Protein AF-A0A7X3MQE8-F1 (afdb_monomer_lite)

Organism: NCBI:txid1128670

Structure (mmCIF, N/CA/C/O backbone):
data_AF-A0A7X3MQE8-F1
#
_entry.id   AF-A0A7X3MQE8-F1
#
loop_
_atom_site.group_PDB
_atom_site.id
_atom_site.type_symbol
_atom_site.label_atom_id
_atom_site.label_alt_id
_atom_site.label_comp_id
_atom_site.label_asym_id
_atom_site.label_entity_id
_atom_site.label_seq_id
_atom_site.pdbx_PDB_ins_code
_atom_site.Cartn_x
_atom_site.Cartn_y
_atom_site.Cartn_z
_atom_site.occupancy
_atom_site.B_iso_or_equiv
_atom_site.auth_seq_id
_atom_site.auth_comp_id
_atom_site.auth_asym_id
_atom_site.auth_atom_id
_atom_site.pdbx_PDB_model_num
ATOM 1 N N . MET A 1 1 ? -4.532 -21.953 -15.224 1.00 49.22 1 MET A N 1
ATOM 2 C CA . MET A 1 1 ? -3.621 -21.718 -16.368 1.00 49.22 1 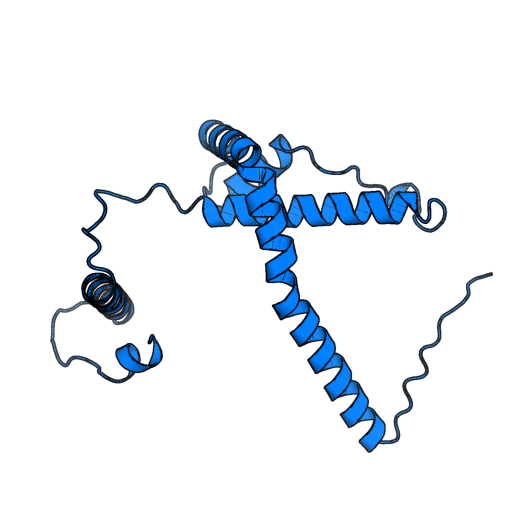MET A CA 1
ATOM 3 C C . MET A 1 1 ? -2.170 -22.067 -16.031 1.00 49.22 1 MET A C 1
ATOM 5 O O . MET A 1 1 ? -1.611 -22.893 -16.731 1.00 49.22 1 MET A O 1
ATOM 9 N N . LEU A 1 2 ? -1.600 -21.566 -14.922 1.00 48.50 2 LEU A N 1
ATOM 10 C CA . LEU A 1 2 ? -0.279 -22.000 -14.413 1.00 48.50 2 LEU A CA 1
ATOM 11 C C . LEU A 1 2 ? -0.147 -23.531 -14.276 1.00 48.50 2 LEU A C 1
ATOM 13 O O . LEU A 1 2 ? 0.836 -24.101 -14.727 1.00 48.50 2 LEU A O 1
ATOM 17 N N . ALA A 1 3 ? -1.194 -24.197 -13.777 1.00 51.81 3 ALA A N 1
ATOM 18 C CA . ALA A 1 3 ? -1.239 -25.658 -13.654 1.00 51.81 3 ALA A CA 1
ATOM 19 C C . ALA A 1 3 ? -1.183 -26.425 -14.996 1.00 51.81 3 ALA A C 1
ATOM 21 O O . ALA A 1 3 ? -0.779 -27.579 -15.006 1.00 51.81 3 ALA A O 1
ATOM 22 N N . ILE A 1 4 ? -1.572 -25.806 -16.120 1.00 53.88 4 ILE A N 1
ATOM 23 C CA . ILE A 1 4 ? -1.528 -26.436 -17.455 1.00 53.88 4 ILE A CA 1
ATOM 24 C C . ILE A 1 4 ? -0.114 -26.315 -18.049 1.00 53.88 4 ILE A C 1
ATOM 26 O O . ILE A 1 4 ? 0.370 -27.248 -18.678 1.00 53.88 4 ILE A O 1
ATOM 30 N N . ILE A 1 5 ? 0.572 -25.197 -17.788 1.00 52.44 5 ILE A N 1
ATOM 31 C CA . ILE A 1 5 ? 1.955 -24.946 -18.230 1.00 52.44 5 ILE A CA 1
ATOM 32 C C . ILE A 1 5 ? 2.949 -25.834 -17.463 1.00 52.44 5 ILE A C 1
ATOM 34 O O 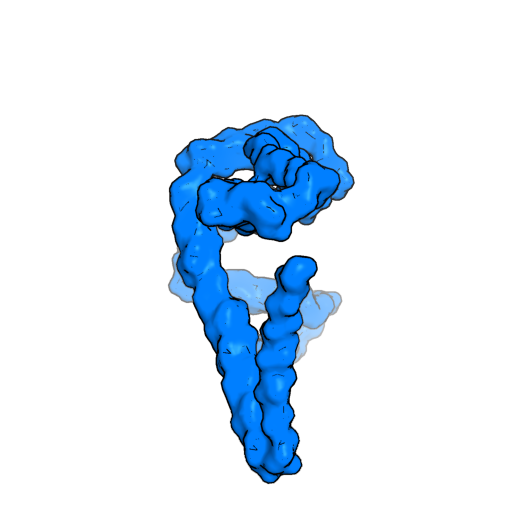. ILE A 1 5 ? 3.909 -26.342 -18.040 1.00 52.44 5 ILE A O 1
ATOM 38 N N . ASP A 1 6 ? 2.705 -26.072 -16.172 1.00 54.88 6 ASP A N 1
ATOM 39 C CA . ASP A 1 6 ? 3.544 -26.965 -15.364 1.00 54.88 6 ASP A CA 1
ATOM 40 C C . ASP A 1 6 ? 3.326 -28.461 -15.701 1.00 54.88 6 ASP A C 1
ATOM 42 O O . ASP A 1 6 ? 4.194 -29.277 -15.397 1.00 54.88 6 ASP A O 1
ATOM 46 N N . ALA A 1 7 ? 2.214 -28.822 -16.361 1.00 56.84 7 ALA A N 1
ATOM 47 C CA . ALA A 1 7 ? 1.866 -30.206 -16.709 1.00 56.84 7 ALA A CA 1
ATOM 48 C C . ALA A 1 7 ? 2.492 -30.722 -18.022 1.00 56.84 7 ALA A C 1
ATOM 50 O O . ALA A 1 7 ? 2.506 -31.931 -18.239 1.00 56.84 7 ALA A O 1
ATOM 51 N N . TYR A 1 8 ? 3.031 -29.841 -18.874 1.00 54.59 8 TYR A N 1
ATOM 52 C CA . TYR A 1 8 ? 3.720 -30.207 -20.120 1.00 54.59 8 TYR A CA 1
ATOM 53 C C . TYR A 1 8 ? 5.190 -29.768 -20.073 1.00 54.59 8 TYR A C 1
ATOM 55 O O . TYR A 1 8 ? 5.508 -28.665 -20.512 1.00 54.59 8 TYR A O 1
ATOM 63 N N . PRO A 1 9 ? 6.101 -30.560 -19.482 1.00 57.19 9 PRO A N 1
ATOM 64 C CA . PRO A 1 9 ? 7.529 -30.287 -19.568 1.00 57.19 9 PRO A CA 1
ATOM 65 C C . PRO A 1 9 ? 8.026 -30.587 -20.989 1.00 57.19 9 PRO A C 1
ATOM 67 O O . PRO A 1 9 ? 7.979 -31.735 -21.427 1.00 57.19 9 PRO A O 1
ATOM 70 N N . ASP A 1 10 ? 8.504 -29.567 -21.701 1.00 57.78 10 ASP A N 1
ATOM 71 C CA . ASP A 1 10 ? 9.161 -29.761 -22.995 1.00 57.78 10 ASP A CA 1
ATOM 72 C C . ASP A 1 10 ? 10.515 -30.455 -22.808 1.00 57.78 10 ASP A C 1
ATOM 74 O O . ASP A 1 10 ? 11.276 -30.148 -21.883 1.00 57.78 10 ASP A O 1
ATOM 78 N N . TRP A 1 11 ? 10.810 -31.387 -23.713 1.00 54.84 11 TRP A N 1
ATOM 79 C CA . TRP A 1 11 ? 12.030 -32.199 -23.743 1.00 54.84 11 TRP A CA 1
ATOM 80 C C . TRP A 1 11 ? 13.161 -31.524 -24.534 1.00 54.84 11 TRP A C 1
ATOM 82 O O . TRP A 1 11 ? 14.072 -32.201 -25.001 1.00 54.84 11 TRP A O 1
ATOM 92 N N . ASP A 1 12 ? 13.113 -30.200 -24.694 1.00 58.62 12 ASP A N 1
ATOM 93 C CA . ASP A 1 12 ? 14.096 -29.480 -25.498 1.00 58.62 12 ASP A CA 1
ATOM 94 C C . ASP A 1 12 ? 15.320 -29.050 -24.682 1.00 58.62 12 ASP A C 1
ATOM 96 O O . ASP A 1 12 ? 15.236 -28.382 -23.642 1.00 58.62 12 ASP A O 1
ATOM 100 N N . ASP A 1 13 ? 16.478 -29.438 -25.216 1.00 55.97 13 ASP A N 1
ATOM 101 C CA . ASP A 1 13 ? 17.823 -29.329 -24.651 1.00 55.97 13 ASP A CA 1
ATOM 102 C C . ASP A 1 13 ? 18.435 -27.937 -24.904 1.00 55.97 13 ASP A C 1
ATOM 104 O O . ASP A 1 13 ? 19.512 -27.770 -25.470 1.00 55.97 13 ASP A O 1
ATOM 108 N N . THR A 1 14 ? 17.698 -26.886 -24.537 1.00 59.84 14 THR A N 1
ATOM 109 C CA . THR A 1 14 ? 18.069 -25.488 -24.830 1.00 59.84 14 THR A CA 1
ATOM 110 C C . THR A 1 14 ? 19.026 -24.864 -23.809 1.00 59.84 14 THR A C 1
ATOM 112 O O . THR A 1 14 ? 19.298 -23.668 -23.874 1.00 59.84 14 THR A O 1
ATOM 115 N N . GLY A 1 15 ? 19.549 -25.631 -22.844 1.00 61.22 15 GLY A N 1
ATOM 116 C CA . GLY A 1 15 ? 20.486 -25.135 -21.822 1.00 61.22 15 GLY A CA 1
ATOM 117 C C . GLY A 1 15 ? 19.908 -24.097 -20.841 1.00 61.22 15 GLY A C 1
ATOM 118 O O . GLY A 1 15 ? 20.616 -23.645 -19.945 1.00 61.22 15 GLY A O 1
ATOM 119 N N . LEU A 1 16 ? 18.628 -23.734 -20.977 1.00 65.88 16 LEU A N 1
ATOM 120 C CA . LEU A 1 16 ? 17.936 -22.764 -20.129 1.00 65.88 16 LEU A CA 1
ATOM 121 C C . LEU A 1 16 ? 17.501 -23.384 -18.797 1.00 65.88 16 LEU A C 1
ATOM 123 O O . LEU A 1 16 ? 17.056 -24.544 -18.722 1.00 65.88 16 LEU A O 1
ATOM 127 N N . THR A 1 17 ? 17.560 -22.582 -17.735 1.00 73.31 17 THR A N 1
ATOM 128 C CA . THR A 1 17 ? 17.082 -23.000 -16.415 1.00 73.31 17 THR A CA 1
ATOM 129 C C . THR A 1 17 ? 15.571 -23.250 -16.437 1.00 73.31 17 THR A C 1
ATOM 131 O O . THR A 1 17 ? 14.826 -22.778 -17.303 1.00 73.31 17 THR A O 1
ATOM 134 N N . ARG A 1 18 ? 15.084 -24.046 -15.479 1.00 64.44 18 ARG A N 1
ATOM 135 C CA . ARG A 1 18 ? 13.657 -24.395 -15.380 1.00 64.44 18 ARG A CA 1
ATOM 136 C C . ARG A 1 18 ? 12.769 -23.156 -15.209 1.00 64.44 18 ARG A C 1
ATOM 138 O O . ARG A 1 18 ? 11.643 -23.143 -15.705 1.00 64.44 18 ARG A O 1
ATOM 145 N N . GLU A 1 19 ? 13.268 -22.142 -14.509 1.00 64.31 19 GLU A N 1
ATOM 146 C CA . GLU A 1 19 ? 12.550 -20.892 -14.249 1.00 64.31 19 GLU A CA 1
ATOM 147 C C . GLU A 1 19 ? 12.426 -20.048 -15.519 1.00 64.31 19 GLU A C 1
ATOM 149 O O . GLU A 1 19 ? 11.313 -19.673 -15.884 1.00 64.31 19 GLU A O 1
ATOM 154 N N . GLU A 1 20 ? 13.516 -19.873 -16.268 1.00 69.12 20 GLU A N 1
ATOM 155 C CA . GLU A 1 20 ? 13.518 -19.138 -17.541 1.00 69.12 20 GLU A CA 1
ATOM 156 C C . GLU A 1 20 ? 12.569 -19.775 -18.568 1.00 69.12 20 GLU A C 1
ATOM 158 O O . GLU A 1 20 ? 11.778 -19.084 -19.213 1.00 69.12 20 GLU A O 1
ATOM 163 N N . ARG A 1 21 ? 12.554 -21.113 -18.658 1.00 67.25 21 ARG A N 1
ATOM 164 C CA . ARG A 1 21 ? 11.615 -21.846 -19.527 1.00 67.25 21 ARG A CA 1
ATOM 165 C C . ARG A 1 21 ? 10.161 -21.701 -19.092 1.00 67.25 21 ARG A C 1
ATOM 167 O O . ARG A 1 21 ? 9.245 -21.713 -19.915 1.00 67.25 21 ARG A O 1
ATOM 174 N N . ARG A 1 22 ? 9.908 -21.601 -17.787 1.00 65.25 22 ARG A N 1
ATOM 175 C CA . ARG A 1 22 ? 8.559 -21.372 -17.259 1.00 65.25 22 ARG A CA 1
ATOM 176 C C . ARG A 1 22 ? 8.078 -19.960 -17.578 1.00 65.25 22 ARG A C 1
ATOM 178 O O . ARG A 1 22 ? 6.916 -19.786 -17.943 1.00 65.25 22 ARG A O 1
ATOM 185 N N . GLU A 1 23 ? 8.955 -18.970 -17.471 1.00 69.81 23 GLU A N 1
ATOM 186 C CA . GLU A 1 23 ? 8.639 -17.585 -17.814 1.00 69.81 23 GLU A CA 1
ATOM 187 C C . GLU A 1 23 ? 8.389 -17.396 -19.311 1.00 69.81 23 GLU A C 1
ATOM 189 O O . GLU A 1 23 ? 7.409 -16.743 -19.673 1.00 69.81 23 GLU A O 1
ATOM 194 N N . GLN A 1 24 ? 9.189 -18.029 -20.175 1.00 70.88 24 GLN A N 1
ATOM 195 C CA . GLN A 1 24 ? 8.972 -18.011 -21.626 1.00 70.88 24 GLN A CA 1
ATOM 196 C C . GLN A 1 24 ? 7.601 -18.577 -22.003 1.00 70.88 24 GLN A C 1
ATOM 198 O O . GLN A 1 24 ? 6.823 -17.900 -22.671 1.00 70.88 24 GLN A O 1
ATOM 203 N N . ARG A 1 25 ? 7.237 -19.757 -21.485 1.00 70.00 25 ARG A N 1
ATOM 204 C CA . ARG A 1 25 ? 5.926 -20.370 -21.765 1.00 70.00 25 ARG A CA 1
ATOM 205 C C . ARG A 1 25 ? 4.763 -19.542 -21.228 1.00 70.00 25 ARG A C 1
ATOM 207 O O . ARG A 1 25 ? 3.716 -19.443 -21.864 1.00 70.00 25 ARG A O 1
ATOM 214 N N . LEU A 1 26 ? 4.937 -18.896 -20.075 1.00 70.75 26 LEU A N 1
ATOM 215 C CA . LEU A 1 26 ? 3.954 -17.943 -19.559 1.00 70.75 26 LEU A CA 1
ATOM 216 C C . LEU A 1 26 ? 3.807 -16.719 -20.466 1.00 70.75 26 LEU A C 1
ATOM 218 O O . LEU A 1 26 ? 2.688 -16.243 -20.655 1.00 70.75 26 LEU A O 1
ATOM 222 N N . ALA A 1 27 ? 4.908 -16.206 -21.010 1.00 67.19 27 ALA A N 1
ATOM 223 C CA . ALA A 1 27 ? 4.893 -15.081 -21.934 1.00 67.19 27 ALA A CA 1
ATOM 224 C C . ALA A 1 27 ? 4.229 -15.456 -23.268 1.00 67.19 27 ALA A C 1
ATOM 226 O O . ALA A 1 27 ? 3.389 -14.704 -23.757 1.00 67.19 27 ALA A O 1
ATOM 227 N N . GLU A 1 28 ? 4.530 -16.633 -23.817 1.00 69.62 28 GLU A N 1
ATOM 228 C CA . GLU A 1 28 ? 3.927 -17.146 -25.052 1.00 69.62 28 GLU A CA 1
ATOM 229 C C . GLU A 1 28 ? 2.437 -17.439 -24.900 1.00 69.62 28 GLU A C 1
ATOM 231 O O . GLU A 1 28 ? 1.641 -17.003 -25.730 1.00 69.62 28 GLU A O 1
ATOM 236 N N . ALA A 1 29 ? 2.033 -18.094 -23.807 1.00 67.38 29 ALA A N 1
ATOM 237 C CA . ALA A 1 29 ? 0.624 -18.334 -23.514 1.00 67.38 29 ALA A CA 1
ATOM 238 C C . ALA A 1 29 ? -0.146 -17.011 -23.393 1.00 67.38 29 ALA A C 1
ATOM 240 O O . ALA A 1 29 ? -1.220 -16.859 -23.974 1.00 67.38 29 ALA A O 1
ATOM 241 N N . LYS A 1 30 ? 0.424 -16.014 -22.701 1.00 64.69 30 LYS A N 1
ATOM 242 C CA . LYS A 1 30 ? -0.160 -14.667 -22.623 1.00 64.69 30 LYS A CA 1
ATOM 243 C C . LYS A 1 30 ? -0.244 -14.003 -23.998 1.00 64.69 30 LYS A C 1
ATOM 245 O O . LYS A 1 30 ? -1.280 -13.436 -24.327 1.00 64.69 30 LYS A O 1
ATOM 250 N N . LYS A 1 31 ? 0.800 -14.116 -24.820 1.00 65.56 31 LYS A N 1
ATOM 251 C CA . LYS A 1 31 ? 0.822 -13.578 -26.186 1.00 65.56 31 LYS A CA 1
ATOM 252 C C . LYS A 1 31 ? -0.269 -14.203 -27.059 1.00 65.56 31 LYS A C 1
ATOM 254 O O . LYS A 1 31 ? -0.967 -13.475 -27.754 1.00 65.56 31 LYS A O 1
ATOM 259 N N . ALA A 1 32 ? -0.446 -15.521 -26.992 1.00 69.19 32 ALA A N 1
ATOM 260 C CA . ALA A 1 32 ? -1.459 -16.244 -27.759 1.00 69.19 32 ALA A CA 1
ATOM 261 C C . ALA A 1 32 ? -2.893 -15.902 -27.320 1.00 69.19 32 ALA A C 1
ATOM 263 O O . ALA A 1 32 ? -3.784 -15.795 -28.156 1.00 69.19 32 ALA A O 1
ATOM 264 N N . LEU A 1 33 ? -3.115 -15.707 -26.017 1.00 65.75 33 LEU A N 1
ATOM 265 C CA . LEU A 1 33 ? -4.446 -15.438 -25.465 1.00 65.75 33 LEU A CA 1
ATOM 266 C C . LEU A 1 33 ? -4.875 -13.977 -25.584 1.00 65.75 33 LEU A C 1
ATOM 268 O O . LEU A 1 33 ? -6.059 -13.706 -25.766 1.00 65.75 33 LEU A O 1
ATOM 272 N N . PHE A 1 34 ? -3.933 -13.042 -25.461 1.00 69.81 34 PHE A N 1
ATOM 273 C CA . PHE A 1 34 ? -4.239 -11.613 -25.369 1.00 69.81 34 PHE A CA 1
ATOM 274 C C . PHE A 1 34 ? -3.766 -10.803 -26.582 1.00 69.81 34 PHE A C 1
ATOM 276 O O . PHE A 1 34 ? -4.016 -9.603 -26.643 1.00 69.81 34 PHE A O 1
ATOM 283 N N . ASN A 1 35 ? -3.118 -11.441 -27.567 1.00 54.94 35 ASN A N 1
ATOM 284 C CA . ASN A 1 35 ? -2.597 -10.801 -28.782 1.00 54.94 35 ASN A CA 1
ATOM 285 C C . ASN A 1 35 ? -1.698 -9.578 -28.482 1.00 54.94 35 ASN A C 1
ATOM 287 O O . ASN A 1 35 ? -1.630 -8.616 -29.250 1.00 54.94 35 ASN A O 1
ATOM 291 N N . GLU A 1 36 ? -1.026 -9.593 -27.328 1.00 51.66 36 GLU A N 1
ATOM 292 C CA . GLU A 1 36 ? -0.209 -8.480 -26.856 1.00 51.66 36 GLU A CA 1
ATOM 293 C C . GLU A 1 36 ? 1.130 -8.463 -27.606 1.00 51.66 36 GLU A C 1
ATOM 295 O O . GLU A 1 36 ? 1.907 -9.422 -27.572 1.00 51.66 36 GLU A O 1
ATOM 300 N N . ARG A 1 37 ? 1.419 -7.353 -28.300 1.00 48.19 37 ARG A N 1
ATOM 301 C CA . ARG A 1 37 ? 2.765 -7.083 -28.823 1.00 48.19 37 ARG A CA 1
ATOM 302 C C . ARG A 1 37 ? 3.757 -7.042 -27.651 1.00 48.19 37 ARG A C 1
ATOM 304 O O . ARG A 1 37 ? 3.408 -6.494 -26.603 1.00 48.19 37 ARG A O 1
ATOM 311 N N . PRO A 1 38 ? 4.982 -7.580 -27.804 1.00 47.06 38 PRO A N 1
ATOM 312 C CA . PRO A 1 38 ? 6.007 -7.443 -26.778 1.00 47.06 38 PRO A CA 1
ATOM 313 C C . PRO A 1 38 ? 6.255 -5.950 -26.553 1.00 47.06 38 PRO A C 1
ATOM 315 O O . PRO A 1 38 ? 6.594 -5.227 -27.484 1.00 47.06 38 PRO A O 1
ATOM 318 N N . ALA A 1 39 ? 5.991 -5.483 -25.334 1.00 48.94 39 ALA A N 1
ATOM 319 C CA . ALA A 1 39 ? 6.249 -4.105 -24.953 1.00 48.94 39 ALA A CA 1
ATOM 320 C C . ALA A 1 39 ? 7.756 -3.840 -25.067 1.00 48.94 39 ALA A C 1
ATOM 322 O O . ALA A 1 39 ? 8.553 -4.579 -24.489 1.00 48.94 39 ALA A O 1
ATOM 323 N N . ASP A 1 40 ? 8.119 -2.809 -25.828 1.00 38.84 40 ASP A N 1
ATOM 324 C CA . ASP A 1 40 ? 9.494 -2.360 -26.011 1.00 38.84 40 ASP A CA 1
ATOM 325 C C . ASP A 1 40 ? 10.165 -2.059 -24.660 1.00 38.84 40 ASP A C 1
ATOM 327 O O . ASP A 1 40 ? 9.695 -1.230 -23.879 1.00 38.84 40 ASP A O 1
ATOM 331 N N . GLY A 1 41 ? 11.307 -2.708 -24.421 1.00 40.62 41 GLY A N 1
ATOM 332 C CA . GLY A 1 41 ? 12.260 -2.346 -23.374 1.00 40.62 41 GLY A CA 1
ATOM 333 C C . GLY A 1 41 ? 11.902 -2.775 -21.943 1.00 40.62 41 GLY A C 1
ATOM 334 O O . GLY A 1 41 ? 10.829 -3.321 -21.677 1.00 40.62 41 GLY A O 1
ATOM 335 N N . PRO A 1 42 ? 12.828 -2.560 -20.987 1.00 41.56 42 PRO A N 1
ATOM 336 C CA . PRO A 1 42 ? 12.568 -2.823 -19.579 1.00 41.56 42 PRO A CA 1
ATOM 337 C C . PRO A 1 42 ? 11.356 -1.993 -19.158 1.00 41.56 42 PRO A C 1
ATOM 339 O O . PRO A 1 42 ? 11.423 -0.762 -19.125 1.00 41.56 42 PRO A O 1
ATOM 342 N N . LYS A 1 43 ? 10.233 -2.667 -18.865 1.00 48.56 43 LYS A N 1
ATOM 343 C CA . LYS A 1 43 ? 9.042 -2.014 -18.312 1.00 48.56 43 LYS A CA 1
ATOM 344 C C . LYS A 1 43 ? 9.512 -1.143 -17.143 1.00 48.56 43 LYS A C 1
ATOM 346 O O . LYS A 1 43 ? 10.246 -1.670 -16.300 1.00 48.56 43 LYS A O 1
ATOM 351 N N . PRO A 1 44 ? 9.138 0.152 -17.072 1.00 48.41 44 PRO A N 1
ATOM 352 C CA . PRO A 1 44 ? 9.374 0.929 -15.864 1.00 48.41 44 PRO A CA 1
ATOM 353 C C . PRO A 1 44 ? 8.845 0.070 -14.723 1.00 48.41 44 PRO A C 1
ATOM 355 O O . PRO A 1 44 ? 7.699 -0.376 -14.799 1.00 48.41 44 PRO A O 1
ATOM 358 N N . SER A 1 45 ? 9.729 -0.275 -13.782 1.00 52.69 45 SER A N 1
ATOM 359 C CA . SER A 1 45 ? 9.450 -1.206 -12.690 1.00 52.69 45 SER A CA 1
ATOM 360 C C . SER A 1 45 ? 8.029 -1.000 -12.185 1.00 52.69 45 SER A C 1
ATOM 362 O O . SER A 1 45 ? 7.600 0.144 -12.050 1.00 52.69 45 SER A O 1
ATOM 364 N N . ASP A 1 46 ? 7.305 -2.104 -12.002 1.00 67.62 46 ASP A N 1
ATOM 365 C CA . ASP A 1 46 ? 5.862 -2.171 -11.767 1.00 67.62 46 ASP A CA 1
ATOM 366 C C . ASP A 1 46 ? 5.463 -1.341 -10.527 1.00 67.62 46 ASP A C 1
ATOM 368 O O . ASP A 1 46 ? 5.282 -1.856 -9.419 1.00 67.62 46 ASP A O 1
ATOM 372 N N . ASP A 1 47 ? 5.363 -0.017 -10.709 1.00 78.44 47 ASP A N 1
ATOM 373 C CA . ASP A 1 47 ? 5.065 0.982 -9.677 1.00 78.44 47 ASP A CA 1
ATOM 374 C C . ASP A 1 47 ? 3.748 0.647 -8.991 1.00 78.44 47 ASP A C 1
ATOM 376 O O . ASP A 1 47 ? 3.515 1.064 -7.864 1.00 78.44 47 ASP A O 1
ATOM 380 N N . ARG A 1 48 ? 2.911 -0.166 -9.640 1.00 81.06 48 ARG A N 1
ATOM 381 C CA . ARG A 1 48 ? 1.717 -0.787 -9.084 1.00 81.06 48 ARG A CA 1
ATOM 382 C C . ARG A 1 48 ? 1.943 -1.358 -7.689 1.00 81.06 48 ARG A C 1
ATOM 384 O O . ARG A 1 48 ? 1.115 -1.120 -6.816 1.00 81.06 48 ARG A O 1
ATOM 391 N N . ARG A 1 49 ? 3.058 -2.055 -7.438 1.00 83.56 49 ARG A N 1
ATOM 392 C CA . ARG A 1 49 ? 3.361 -2.587 -6.097 1.00 83.56 49 ARG A CA 1
ATOM 393 C C . ARG A 1 49 ? 3.597 -1.465 -5.081 1.00 83.56 49 ARG A C 1
ATOM 395 O O . ARG A 1 49 ? 3.093 -1.545 -3.962 1.00 83.56 49 ARG A O 1
ATOM 402 N N . ALA A 1 50 ? 4.329 -0.420 -5.464 1.00 87.88 50 ALA A N 1
ATOM 403 C CA . ALA A 1 50 ? 4.551 0.754 -4.619 1.00 87.88 50 ALA A CA 1
ATOM 404 C C . ALA A 1 50 ? 3.259 1.549 -4.381 1.00 87.88 50 ALA A C 1
ATOM 406 O O . ALA A 1 50 ? 2.984 1.939 -3.250 1.00 87.88 50 ALA A O 1
ATOM 407 N N . LEU A 1 51 ? 2.445 1.757 -5.414 1.00 90.31 51 LEU A N 1
ATOM 408 C CA . LEU A 1 51 ? 1.179 2.485 -5.343 1.00 90.31 51 LEU A CA 1
ATOM 409 C C . LEU A 1 51 ? 0.148 1.740 -4.489 1.00 90.31 51 LEU A C 1
ATOM 411 O O . LEU A 1 51 ? -0.504 2.355 -3.646 1.00 90.31 51 LEU A O 1
ATOM 415 N N . LEU A 1 52 ? 0.068 0.413 -4.627 1.00 88.12 52 LEU A N 1
ATOM 416 C CA . LEU A 1 52 ? -0.762 -0.426 -3.766 1.00 88.12 52 LEU A CA 1
ATOM 417 C C . LEU A 1 52 ? -0.302 -0.346 -2.307 1.00 88.12 52 LEU A C 1
ATOM 419 O O . LEU A 1 52 ? -1.124 -0.171 -1.410 1.00 88.12 52 LEU A O 1
ATOM 423 N N . TYR A 1 53 ? 1.010 -0.408 -2.058 1.00 90.00 53 TYR A N 1
ATOM 424 C CA . TYR A 1 53 ? 1.549 -0.214 -0.713 1.00 90.00 53 TYR A CA 1
ATOM 425 C C . TYR A 1 53 ? 1.170 1.162 -0.143 1.00 90.00 53 TYR A C 1
ATOM 427 O O . TYR A 1 53 ? 0.701 1.246 0.994 1.00 90.00 53 TYR A O 1
ATOM 435 N N . MET A 1 54 ? 1.321 2.238 -0.927 1.00 93.00 54 MET A N 1
ATOM 436 C CA . MET A 1 54 ? 0.924 3.588 -0.511 1.00 93.00 54 MET A CA 1
ATOM 437 C C . MET A 1 54 ? -0.557 3.636 -0.122 1.00 93.00 54 MET A C 1
ATOM 439 O O . MET A 1 54 ? -0.876 4.178 0.936 1.00 93.00 54 MET A O 1
ATOM 443 N N . ALA A 1 55 ? -1.440 3.023 -0.916 1.00 90.75 55 ALA A N 1
ATOM 444 C CA . ALA A 1 55 ? -2.870 2.951 -0.622 1.00 90.75 55 ALA A CA 1
ATOM 445 C C . ALA A 1 55 ? -3.168 2.170 0.662 1.00 90.75 55 ALA A C 1
ATOM 447 O O . ALA A 1 55 ? -3.905 2.658 1.514 1.00 90.75 55 ALA A O 1
ATOM 448 N N . GLN A 1 56 ? -2.547 1.004 0.860 1.00 90.25 56 GLN A N 1
ATOM 449 C CA . GLN A 1 56 ? -2.742 0.193 2.067 1.00 90.25 56 GLN A CA 1
ATOM 450 C C . GLN A 1 56 ? -2.331 0.951 3.331 1.00 90.25 56 GLN A C 1
ATOM 452 O O . GLN A 1 56 ? -3.050 0.970 4.329 1.00 90.25 56 GLN A O 1
ATOM 457 N N . GLN A 1 57 ? -1.167 1.602 3.299 1.00 90.94 57 GLN A N 1
ATOM 458 C CA . GLN A 1 57 ? -0.691 2.388 4.435 1.00 90.94 57 GLN A CA 1
ATOM 459 C C . GLN A 1 57 ? -1.566 3.620 4.674 1.00 90.94 57 GLN A C 1
ATOM 461 O O . GLN A 1 57 ? -1.857 3.951 5.823 1.00 90.94 57 GLN A O 1
ATOM 466 N N . ARG A 1 58 ? -2.025 4.275 3.602 1.00 90.81 58 ARG A N 1
ATOM 467 C CA . ARG A 1 58 ? -2.946 5.409 3.682 1.00 90.81 58 ARG A CA 1
ATOM 468 C C . ARG A 1 58 ? -4.281 5.000 4.295 1.00 90.81 58 ARG A C 1
ATOM 470 O O . ARG A 1 58 ? -4.759 5.695 5.187 1.00 90.81 58 ARG A O 1
ATOM 477 N N . TYR A 1 59 ? -4.841 3.871 3.874 1.00 88.44 59 TYR A N 1
ATOM 478 C CA . TYR A 1 59 ? -6.070 3.306 4.423 1.00 88.44 59 TYR A CA 1
ATOM 479 C C . TYR A 1 59 ? -5.938 3.021 5.921 1.00 88.44 59 TYR A C 1
ATOM 481 O O . TYR A 1 59 ? -6.742 3.516 6.708 1.00 88.44 59 TYR A O 1
ATOM 489 N N . LYS A 1 60 ? -4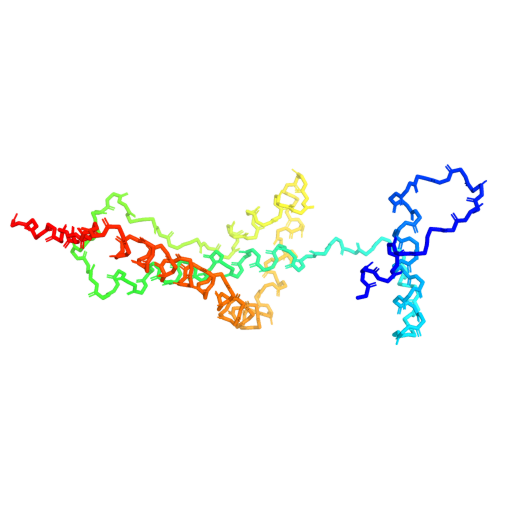.858 2.348 6.341 1.00 85.19 60 LYS A N 1
ATOM 490 C CA . LYS A 1 60 ? -4.563 2.102 7.764 1.00 85.19 60 LYS A CA 1
ATOM 491 C C . LYS A 1 60 ? -4.440 3.399 8.565 1.00 85.19 60 LYS A C 1
ATOM 493 O O . LYS A 1 60 ? -5.017 3.522 9.643 1.00 85.19 60 LYS A O 1
ATOM 498 N N . ASP A 1 61 ? -3.727 4.389 8.033 1.00 86.69 61 ASP A N 1
ATOM 499 C CA . ASP A 1 61 ? -3.550 5.685 8.690 1.00 86.69 61 ASP A CA 1
ATOM 500 C C . ASP A 1 61 ? -4.889 6.443 8.843 1.00 86.69 61 ASP A C 1
ATOM 502 O O . ASP A 1 61 ? -5.109 7.111 9.861 1.00 86.69 61 ASP A O 1
ATOM 506 N N . LEU A 1 62 ? -5.794 6.332 7.861 1.00 85.62 62 LEU A N 1
ATOM 507 C CA . LEU A 1 62 ? -7.145 6.902 7.917 1.00 85.62 62 LEU A CA 1
ATOM 508 C C . LEU A 1 62 ? -8.044 6.153 8.906 1.00 85.62 62 LEU A C 1
ATOM 510 O O . LEU A 1 62 ? -8.670 6.801 9.742 1.00 85.62 62 LEU A O 1
ATOM 514 N N . ALA A 1 63 ? -8.040 4.820 8.886 1.00 82.38 63 ALA A N 1
ATOM 515 C CA . ALA A 1 63 ? -8.801 3.997 9.824 1.00 82.38 63 ALA A CA 1
ATOM 516 C C . ALA A 1 63 ? -8.405 4.302 11.277 1.00 82.38 63 ALA A C 1
ATOM 518 O O . ALA A 1 63 ? -9.258 4.572 12.120 1.00 82.38 63 ALA A O 1
ATOM 519 N N . ILE A 1 64 ? -7.100 4.387 11.560 1.00 80.38 64 ILE A N 1
ATOM 520 C CA . ILE A 1 64 ? -6.589 4.776 12.881 1.00 80.38 64 ILE A CA 1
ATOM 521 C C . ILE A 1 64 ? -7.076 6.180 13.265 1.00 80.38 64 ILE A C 1
ATOM 523 O O . ILE A 1 64 ? -7.458 6.416 14.413 1.00 80.38 64 ILE A O 1
ATOM 527 N N . ARG A 1 65 ? -7.058 7.139 12.332 1.00 82.38 65 ARG A N 1
ATOM 528 C CA . ARG A 1 65 ? -7.557 8.500 12.582 1.00 82.38 65 ARG A CA 1
ATOM 529 C C . ARG A 1 65 ? -9.049 8.499 12.915 1.00 82.38 65 ARG A C 1
ATOM 531 O O . ARG A 1 65 ? -9.456 9.239 13.806 1.00 82.38 65 ARG A O 1
ATOM 538 N N . ASP A 1 66 ? -9.846 7.710 12.211 1.00 82.31 66 ASP A N 1
ATOM 539 C CA . ASP A 1 66 ? -11.299 7.710 12.364 1.00 82.31 66 ASP A CA 1
ATOM 540 C C . ASP A 1 66 ? -11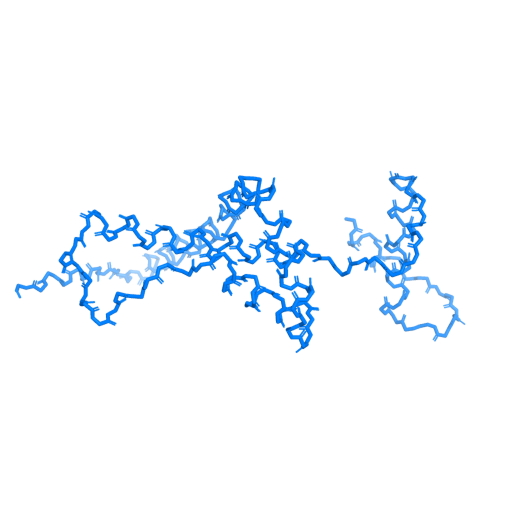.724 6.968 13.644 1.00 82.31 66 ASP A C 1
ATOM 542 O O . ASP A 1 66 ? -12.533 7.493 14.408 1.00 82.31 66 ASP A O 1
ATOM 546 N N . VAL A 1 67 ? -11.062 5.860 13.994 1.00 76.31 67 VAL A N 1
ATOM 547 C CA . VAL A 1 67 ? -11.223 5.191 15.300 1.00 76.31 67 VAL A CA 1
ATOM 548 C C . VAL A 1 67 ? -10.884 6.136 16.463 1.00 76.31 67 VAL A C 1
ATOM 550 O O . VAL A 1 67 ? -11.596 6.172 17.466 1.00 76.31 67 VAL A O 1
ATOM 553 N N . ARG A 1 68 ? -9.851 6.980 16.321 1.00 74.19 68 ARG A N 1
ATOM 554 C CA . ARG A 1 68 ? -9.518 8.009 17.328 1.00 74.19 68 ARG A CA 1
ATOM 555 C C . ARG A 1 68 ? -10.606 9.066 17.496 1.00 74.19 68 ARG A C 1
ATOM 557 O O . ARG A 1 68 ? -10.777 9.563 18.605 1.00 74.19 68 ARG A O 1
ATOM 564 N N . LYS A 1 69 ? -11.310 9.438 16.420 1.00 77.12 69 LYS A N 1
ATOM 565 C CA . LYS A 1 69 ? -12.438 10.382 16.506 1.00 77.12 69 LYS A CA 1
ATOM 566 C C . LYS A 1 69 ? -13.606 9.779 17.280 1.00 77.12 69 LYS A C 1
ATOM 568 O O . LYS A 1 69 ? -14.269 10.504 18.011 1.00 77.12 69 LYS A O 1
ATOM 573 N N . LEU A 1 70 ? -13.835 8.476 17.123 1.00 78.75 70 LEU A N 1
ATOM 574 C CA . LEU A 1 70 ? -14.917 7.763 17.799 1.00 78.75 70 LEU A CA 1
ATOM 575 C C . LEU A 1 70 ? -14.636 7.547 19.291 1.00 78.75 70 LEU A C 1
ATOM 577 O O . LEU A 1 70 ? -15.566 7.609 20.088 1.00 78.75 70 LEU A O 1
ATOM 581 N N . ASN A 1 71 ? -13.377 7.316 19.684 1.00 75.94 71 ASN A N 1
ATOM 582 C CA . ASN A 1 71 ? -13.032 7.097 21.090 1.00 75.94 71 ASN A CA 1
ATOM 583 C C . ASN A 1 71 ? -11.700 7.767 21.502 1.00 75.94 71 ASN A C 1
ATOM 585 O O . ASN A 1 71 ? -10.646 7.121 21.506 1.00 75.94 71 ASN A O 1
ATOM 589 N N . PRO A 1 72 ? -11.724 9.064 21.870 1.00 69.38 72 PRO A N 1
ATOM 590 C CA . PRO A 1 72 ? -10.521 9.837 22.191 1.00 69.38 72 PRO A CA 1
ATOM 591 C C . PRO A 1 72 ? -9.790 9.387 23.465 1.00 69.38 72 PRO A C 1
ATOM 593 O O . PRO A 1 72 ? -8.605 9.675 23.621 1.00 69.38 72 PRO A O 1
ATOM 596 N N . THR A 1 73 ? -10.484 8.712 24.385 1.00 72.50 73 THR A N 1
ATOM 597 C CA . THR A 1 73 ? -9.951 8.280 25.689 1.00 72.50 73 THR A CA 1
ATOM 598 C C . THR A 1 73 ? -9.370 6.868 25.660 1.00 72.50 73 THR A C 1
ATOM 600 O O . THR A 1 73 ? -8.584 6.521 26.538 1.00 72.50 73 THR A O 1
ATOM 603 N N . ALA A 1 74 ? -9.695 6.068 24.638 1.00 67.62 74 ALA A N 1
ATOM 604 C CA . ALA A 1 74 ? -9.226 4.688 24.507 1.00 67.62 74 ALA A CA 1
ATOM 605 C C . ALA A 1 74 ? -7.739 4.553 24.135 1.00 67.62 74 ALA A C 1
ATOM 607 O O . ALA A 1 74 ? -7.163 3.483 24.321 1.00 67.62 74 ALA A O 1
ATOM 608 N N . PHE A 1 75 ? -7.101 5.611 23.619 1.00 64.69 75 PHE A N 1
ATOM 609 C CA . PHE A 1 75 ? -5.710 5.550 23.162 1.00 64.69 75 PHE A CA 1
ATOM 610 C C . PHE A 1 75 ? -4.804 6.463 23.995 1.00 64.69 75 PHE A C 1
ATOM 612 O O . PHE A 1 75 ? -5.005 7.681 24.010 1.00 64.69 75 PHE A O 1
ATOM 619 N N . PRO A 1 76 ? -3.766 5.923 24.659 1.00 63.81 76 PRO A N 1
ATOM 620 C CA . PRO A 1 76 ? -2.834 6.743 25.417 1.00 63.81 76 PRO A CA 1
ATOM 621 C C . PRO A 1 76 ? -2.063 7.702 24.498 1.00 63.81 76 PRO A C 1
ATOM 623 O O . PRO A 1 76 ? -1.682 7.350 23.381 1.00 63.81 76 PRO A O 1
ATOM 626 N N . LYS A 1 77 ? -1.790 8.926 24.981 1.00 63.31 77 LYS A N 1
ATOM 627 C CA . LYS A 1 77 ? -1.215 10.012 24.161 1.00 63.31 77 LYS A CA 1
ATOM 628 C C . LYS A 1 77 ? 0.123 9.667 23.496 1.00 63.31 77 LYS A C 1
ATOM 630 O O . LYS A 1 77 ? 0.397 10.139 22.398 1.00 63.31 77 LYS A O 1
ATOM 635 N N . TRP A 1 78 ? 0.936 8.826 24.132 1.00 57.97 78 TRP A N 1
ATOM 636 C CA . TRP A 1 78 ? 2.225 8.373 23.601 1.00 57.97 78 TRP A CA 1
ATOM 637 C C . TRP A 1 78 ? 2.087 7.387 22.426 1.00 57.97 78 TRP A C 1
ATOM 639 O O . TRP A 1 78 ? 3.000 7.277 21.613 1.00 57.97 78 TRP A O 1
ATOM 649 N N . ALA A 1 79 ? 0.932 6.730 22.276 1.00 58.16 79 ALA A N 1
ATOM 650 C CA . ALA A 1 79 ? 0.613 5.860 21.142 1.00 58.16 79 ALA A CA 1
ATOM 651 C C . ALA A 1 79 ? 0.006 6.630 19.944 1.00 58.16 79 ALA A C 1
ATOM 653 O O . ALA A 1 79 ? -0.317 6.045 18.905 1.00 58.16 79 ALA A O 1
ATOM 654 N N . LEU A 1 80 ? -0.146 7.959 20.045 1.00 61.22 80 LEU A N 1
ATOM 655 C CA . LEU A 1 80 ? -0.762 8.805 19.017 1.00 61.22 80 LEU A CA 1
ATOM 656 C C . LEU A 1 80 ? 0.219 9.153 17.888 1.00 61.22 80 LEU A C 1
ATOM 658 O O . LEU A 1 80 ? 0.639 10.299 17.717 1.00 61.22 80 LEU A O 1
ATOM 662 N N . ARG A 1 81 ? 0.559 8.176 17.045 1.00 70.69 81 ARG A N 1
ATOM 663 C CA . ARG A 1 81 ? 1.313 8.457 15.813 1.00 70.69 81 ARG A CA 1
ATOM 664 C C . ARG A 1 81 ? 0.425 9.207 14.813 1.00 70.69 81 ARG A C 1
ATOM 666 O O . ARG A 1 81 ? -0.654 8.724 14.469 1.00 70.69 81 ARG A O 1
ATOM 673 N N . LYS A 1 82 ? 0.832 10.396 14.358 1.00 78.50 82 LYS A N 1
ATOM 674 C CA . LYS A 1 82 ? 0.103 11.141 13.311 1.00 78.50 82 LYS A CA 1
ATOM 675 C C . LYS A 1 82 ? 0.085 10.338 11.993 1.00 78.50 82 LYS A C 1
ATOM 677 O O . LYS A 1 82 ? 1.077 9.658 11.722 1.00 78.50 82 LYS A O 1
ATOM 682 N N . PRO A 1 83 ? -0.989 10.435 11.182 1.00 84.56 83 PRO A N 1
ATOM 683 C CA . PRO A 1 83 ? -1.010 9.886 9.825 1.00 84.56 83 PRO A CA 1
ATOM 684 C C . PRO A 1 83 ? 0.211 10.345 9.026 1.00 84.56 83 PRO A C 1
ATOM 686 O O . PRO A 1 83 ? 0.623 11.506 9.138 1.00 84.56 83 PRO A O 1
ATOM 689 N N . ARG A 1 84 ? 0.798 9.456 8.224 1.00 88.00 84 ARG A N 1
ATOM 690 C CA . ARG A 1 84 ? 1.924 9.810 7.356 1.00 88.00 84 ARG A CA 1
ATOM 691 C C . ARG A 1 84 ? 1.453 10.740 6.236 1.00 88.00 84 ARG A C 1
ATOM 693 O O . ARG A 1 84 ? 0.314 10.676 5.766 1.00 88.00 84 ARG A O 1
ATOM 700 N N . SER A 1 85 ? 2.349 11.625 5.805 1.00 91.00 85 SER A N 1
ATOM 701 C CA . SER A 1 85 ? 2.134 12.439 4.609 1.00 91.00 85 SER A CA 1
ATOM 702 C C . SER A 1 85 ? 2.318 11.590 3.349 1.00 91.00 85 SER A C 1
ATOM 704 O O . SER A 1 85 ? 3.053 10.605 3.364 1.00 91.00 85 SER A O 1
ATOM 706 N N . ILE A 1 86 ? 1.707 12.004 2.234 1.00 89.75 86 ILE A N 1
ATOM 707 C CA . ILE A 1 86 ? 1.840 11.300 0.944 1.00 89.75 86 ILE A CA 1
ATOM 708 C C . ILE A 1 86 ? 3.312 11.230 0.509 1.00 89.75 86 ILE A C 1
ATOM 710 O O . ILE A 1 86 ? 3.754 10.209 -0.002 1.00 89.75 86 ILE A O 1
ATOM 714 N N . ARG A 1 87 ? 4.099 12.282 0.777 1.00 90.88 87 ARG A N 1
ATOM 715 C CA . ARG A 1 87 ? 5.544 12.288 0.508 1.00 90.88 87 ARG A CA 1
ATOM 716 C C . ARG A 1 87 ? 6.270 11.192 1.288 1.00 90.88 87 ARG A C 1
ATOM 718 O O . ARG A 1 87 ? 7.020 10.432 0.696 1.00 90.88 87 ARG A O 1
ATOM 725 N N . LYS A 1 88 ? 5.988 11.063 2.586 1.00 91.44 88 LYS A N 1
ATOM 726 C CA . LYS A 1 88 ? 6.587 10.016 3.421 1.00 91.44 88 LYS A CA 1
ATOM 727 C C . LYS A 1 88 ? 6.163 8.612 2.980 1.00 91.44 88 LYS A C 1
ATOM 729 O O . LYS A 1 88 ? 6.980 7.701 2.987 1.00 91.44 88 LYS A O 1
ATOM 734 N N . LEU A 1 89 ? 4.911 8.446 2.549 1.00 92.44 89 LEU A N 1
ATOM 735 C CA . LEU A 1 89 ? 4.437 7.191 1.960 1.00 92.44 89 LEU A CA 1
ATOM 736 C C . LEU A 1 89 ? 5.174 6.859 0.658 1.00 92.44 89 LEU A C 1
ATOM 738 O O . LEU A 1 89 ? 5.557 5.713 0.460 1.00 92.44 89 LEU A O 1
ATOM 742 N N . ALA A 1 90 ? 5.416 7.852 -0.199 1.00 91.19 90 ALA A N 1
ATOM 743 C CA . ALA A 1 90 ? 6.176 7.673 -1.432 1.00 91.19 90 ALA A CA 1
ATOM 744 C C . ALA A 1 90 ? 7.657 7.357 -1.161 1.00 91.19 90 ALA A C 1
ATOM 746 O O . ALA A 1 90 ? 8.230 6.529 -1.858 1.00 91.19 90 ALA A O 1
ATOM 747 N N . GLU A 1 91 ? 8.270 7.954 -0.135 1.00 91.06 91 GLU A N 1
ATOM 748 C CA . GLU A 1 91 ? 9.631 7.618 0.313 1.00 91.06 91 GLU A CA 1
ATOM 749 C C . GLU A 1 91 ? 9.724 6.170 0.815 1.00 91.06 91 GLU A C 1
ATOM 751 O O . GLU A 1 91 ? 10.649 5.445 0.454 1.00 91.06 91 GLU A O 1
ATOM 756 N N . GLU A 1 92 ? 8.758 5.732 1.629 1.00 90.38 92 GLU A N 1
ATOM 757 C CA . GLU A 1 92 ? 8.663 4.348 2.110 1.00 90.38 92 GLU A CA 1
ATOM 758 C C . GLU A 1 92 ? 8.422 3.371 0.944 1.00 90.38 92 GLU A C 1
ATOM 760 O O . GLU A 1 92 ? 9.086 2.340 0.861 1.00 90.38 92 GLU A O 1
ATOM 765 N N . ALA A 1 93 ? 7.539 3.718 0.005 1.00 88.81 93 ALA A N 1
ATOM 766 C CA . ALA A 1 93 ? 7.212 2.891 -1.155 1.00 88.81 93 ALA A CA 1
ATOM 767 C C . ALA A 1 93 ? 8.352 2.812 -2.181 1.00 88.81 93 ALA A C 1
ATOM 769 O O . ALA A 1 93 ? 8.600 1.748 -2.745 1.00 88.81 93 ALA A O 1
ATOM 770 N N . ALA A 1 94 ? 9.081 3.911 -2.396 1.00 87.75 94 ALA A N 1
ATOM 771 C CA . ALA A 1 94 ? 10.231 3.947 -3.294 1.00 87.75 94 ALA A CA 1
ATOM 772 C C . ALA A 1 94 ? 11.312 2.961 -2.842 1.00 87.75 94 ALA A C 1
ATOM 774 O O . ALA A 1 94 ? 11.848 2.246 -3.680 1.00 87.75 94 ALA A O 1
ATOM 775 N N . LYS A 1 95 ? 11.553 2.843 -1.528 1.00 86.50 95 LYS A N 1
ATOM 776 C CA . LYS A 1 95 ? 12.500 1.868 -0.957 1.00 86.50 95 LYS A CA 1
ATOM 777 C C . LYS A 1 95 ? 12.124 0.410 -1.233 1.00 86.50 95 LYS A C 1
ATOM 779 O O . LYS A 1 95 ? 12.994 -0.451 -1.191 1.00 86.50 95 LYS A O 1
ATOM 784 N N . LEU A 1 96 ? 10.846 0.118 -1.490 1.00 80.31 96 LEU A N 1
ATOM 785 C CA . LEU A 1 96 ? 10.380 -1.239 -1.803 1.00 80.31 96 LEU A CA 1
ATOM 786 C C . LEU A 1 96 ? 10.637 -1.635 -3.259 1.00 80.31 96 LEU A C 1
ATOM 788 O O . LEU A 1 96 ? 10.703 -2.825 -3.556 1.00 80.31 96 LEU A O 1
ATOM 792 N N . VAL A 1 97 ? 10.717 -0.655 -4.162 1.00 75.88 97 VAL A N 1
ATOM 793 C CA . VAL A 1 97 ? 10.833 -0.879 -5.614 1.00 75.88 97 VAL A CA 1
ATOM 794 C C . VAL A 1 97 ? 12.236 -0.563 -6.124 1.00 75.88 97 VAL A C 1
ATOM 796 O O . VAL A 1 97 ? 12.703 -1.196 -7.066 1.00 75.88 97 VAL A O 1
ATOM 799 N N . VAL A 1 98 ? 12.920 0.395 -5.504 1.00 72.62 98 VAL A N 1
ATOM 800 C CA . VAL A 1 98 ? 14.274 0.813 -5.851 1.00 72.62 98 VAL A CA 1
ATOM 801 C C . VAL A 1 98 ? 15.098 0.825 -4.567 1.00 72.62 98 VAL A C 1
ATOM 803 O O . VAL A 1 98 ? 14.784 1.554 -3.628 1.00 72.62 98 VAL A O 1
ATOM 806 N N . SER A 1 99 ? 16.167 0.025 -4.521 1.00 62.94 99 SER A N 1
ATOM 807 C CA . SER A 1 99 ? 17.015 -0.141 -3.328 1.00 62.94 99 SER A CA 1
ATOM 808 C C . SER A 1 99 ? 17.613 1.175 -2.811 1.00 62.94 99 SER A C 1
ATOM 810 O O . SER A 1 99 ? 17.919 1.287 -1.628 1.00 62.94 99 SER A O 1
ATOM 812 N N . ASN A 1 100 ? 17.715 2.189 -3.678 1.00 60.72 100 ASN A N 1
ATOM 813 C CA . ASN A 1 100 ? 18.049 3.560 -3.311 1.00 60.72 100 ASN A CA 1
ATOM 814 C C . ASN A 1 100 ? 16.820 4.454 -3.499 1.00 60.72 100 ASN A C 1
ATOM 816 O O . ASN A 1 100 ? 16.247 4.505 -4.588 1.00 60.72 100 ASN A O 1
ATOM 820 N N . SER A 1 101 ? 16.432 5.189 -2.450 1.00 61.84 101 SER A N 1
ATOM 821 C CA . SER A 1 101 ? 15.347 6.176 -2.493 1.00 61.84 101 SER A CA 1
ATOM 822 C C . SER A 1 101 ? 15.757 7.381 -3.342 1.00 61.84 101 SER A C 1
ATOM 824 O O . SER A 1 101 ? 16.113 8.434 -2.819 1.00 61.84 101 SER A O 1
ATOM 826 N N . ALA A 1 102 ? 15.758 7.209 -4.660 1.00 74.62 102 ALA A N 1
ATOM 827 C CA . ALA A 1 102 ? 16.015 8.287 -5.595 1.00 74.62 102 ALA A CA 1
ATOM 828 C C . ALA A 1 102 ? 14.856 9.290 -5.524 1.00 74.62 102 ALA A C 1
ATOM 830 O O . ALA A 1 102 ? 13.697 8.910 -5.711 1.00 74.62 102 ALA A O 1
ATOM 831 N N . ASP A 1 103 ? 15.158 10.571 -5.308 1.00 82.69 103 ASP A N 1
ATOM 832 C CA . ASP A 1 103 ? 14.150 11.641 -5.231 1.00 82.69 103 ASP A CA 1
ATOM 833 C C . ASP A 1 103 ? 13.230 11.669 -6.464 1.00 82.69 103 ASP A C 1
ATOM 835 O O . ASP A 1 103 ? 12.028 11.917 -6.359 1.00 82.69 103 ASP A O 1
ATOM 839 N N . ALA A 1 104 ? 13.770 11.316 -7.636 1.00 81.81 104 ALA A N 1
ATOM 840 C CA . ALA A 1 104 ? 13.005 11.168 -8.871 1.00 81.81 104 ALA A CA 1
ATOM 841 C C . ALA A 1 104 ? 11.914 10.080 -8.778 1.00 81.81 104 ALA A C 1
ATOM 843 O O . ALA A 1 104 ? 10.797 10.285 -9.256 1.00 81.81 104 ALA A O 1
ATOM 844 N N . ALA A 1 105 ? 12.206 8.943 -8.137 1.00 82.12 105 ALA A N 1
ATOM 845 C CA . ALA A 1 105 ? 11.242 7.860 -7.938 1.00 82.12 105 ALA A CA 1
ATOM 846 C C . ALA A 1 105 ? 10.160 8.258 -6.926 1.00 82.12 105 ALA A C 1
ATOM 848 O O . ALA A 1 105 ? 8.976 8.022 -7.168 1.00 82.12 105 ALA A O 1
ATOM 849 N N . VAL A 1 106 ? 10.551 8.929 -5.839 1.00 88.50 106 VAL A N 1
ATOM 850 C CA . VAL A 1 106 ? 9.619 9.453 -4.828 1.00 88.50 106 VAL A CA 1
ATOM 851 C C . VAL A 1 106 ? 8.632 10.431 -5.460 1.00 88.50 106 VAL A C 1
ATOM 853 O O . VAL A 1 106 ? 7.423 10.302 -5.267 1.00 88.50 106 VAL A O 1
ATOM 856 N N . GLU A 1 107 ? 9.114 11.386 -6.256 1.00 88.50 107 GLU A N 1
ATOM 857 C CA . GLU A 1 107 ? 8.229 12.368 -6.883 1.00 88.50 107 GLU A CA 1
ATOM 858 C C . GLU A 1 107 ? 7.341 11.775 -7.976 1.00 88.50 107 GLU A C 1
ATOM 860 O O . GLU A 1 107 ? 6.173 12.160 -8.101 1.00 88.50 107 GLU A O 1
ATOM 865 N N . ARG A 1 108 ? 7.846 10.797 -8.732 1.00 88.12 108 ARG A N 1
ATOM 866 C CA . ARG A 1 108 ? 7.038 10.035 -9.690 1.00 88.12 108 ARG A CA 1
ATOM 867 C C . ARG A 1 108 ? 5.894 9.303 -8.987 1.00 88.12 108 ARG A C 1
ATOM 869 O O . ARG A 1 108 ? 4.744 9.482 -9.386 1.00 88.12 108 ARG A O 1
ATOM 876 N N . LEU A 1 109 ? 6.188 8.557 -7.919 1.00 89.12 109 LEU A N 1
ATOM 877 C CA . LEU A 1 109 ? 5.187 7.828 -7.131 1.00 89.12 109 LEU A CA 1
ATOM 878 C C . LEU A 1 109 ? 4.186 8.774 -6.469 1.00 89.12 109 LEU A C 1
ATOM 880 O O . LEU A 1 109 ? 2.985 8.529 -6.529 1.00 89.12 109 LEU A O 1
ATOM 884 N N . ARG A 1 110 ? 4.647 9.898 -5.909 1.00 92.25 110 ARG A N 1
ATOM 885 C CA . ARG A 1 110 ? 3.764 10.908 -5.313 1.00 92.25 110 ARG A CA 1
ATOM 886 C C . ARG A 1 110 ? 2.768 11.456 -6.333 1.00 92.25 110 ARG A C 1
ATOM 888 O O . ARG A 1 110 ? 1.578 11.531 -6.038 1.00 92.25 110 ARG A O 1
ATOM 895 N N . LYS A 1 111 ? 3.240 11.834 -7.526 1.00 90.69 111 LYS A N 1
ATOM 896 C CA . LYS A 1 111 ? 2.380 12.356 -8.600 1.00 90.69 111 LYS A CA 1
ATOM 897 C C . LYS A 1 111 ? 1.433 11.288 -9.140 1.00 90.69 111 LYS A C 1
ATOM 899 O O . LYS A 1 111 ? 0.271 11.593 -9.386 1.00 90.69 111 LYS A O 1
ATOM 904 N N . ALA A 1 112 ? 1.916 10.061 -9.325 1.00 88.50 112 ALA A N 1
ATOM 905 C CA . ALA A 1 112 ? 1.103 8.947 -9.802 1.00 88.50 112 ALA A CA 1
ATOM 906 C C . ALA A 1 112 ? -0.012 8.604 -8.805 1.00 88.50 112 ALA A C 1
ATOM 908 O O . ALA A 1 112 ? -1.174 8.523 -9.194 1.00 88.50 112 ALA A O 1
ATOM 909 N N . PHE A 1 113 ? 0.327 8.506 -7.517 1.00 91.56 113 PHE A N 1
ATOM 910 C CA . PHE A 1 113 ? -0.636 8.253 -6.453 1.00 91.56 113 PHE A CA 1
ATOM 911 C C . PHE A 1 113 ? -1.676 9.369 -6.359 1.00 91.56 113 PHE A C 1
ATOM 913 O O . PHE A 1 113 ? -2.862 9.085 -6.384 1.00 91.56 113 PHE A O 1
ATOM 920 N N . ALA A 1 114 ? -1.258 10.639 -6.349 1.00 90.12 114 ALA A N 1
ATOM 921 C CA . ALA A 1 114 ? -2.187 11.769 -6.268 1.00 90.12 114 ALA A CA 1
ATOM 922 C C . ALA A 1 114 ? -3.165 11.848 -7.456 1.00 90.12 114 ALA A C 1
ATOM 924 O O . ALA A 1 114 ? -4.277 12.337 -7.302 1.00 90.12 114 ALA A O 1
ATOM 925 N N . ARG A 1 115 ? -2.771 11.372 -8.646 1.00 90.25 115 ARG A N 1
ATOM 926 C CA . ARG A 1 115 ? -3.649 11.334 -9.830 1.00 90.25 115 ARG A CA 1
ATOM 927 C C . ARG A 1 115 ? -4.695 10.222 -9.779 1.00 90.25 115 ARG A C 1
ATOM 929 O O . ARG A 1 115 ? -5.695 10.324 -10.477 1.00 90.25 115 ARG A O 1
ATOM 936 N N . GLN A 1 116 ? -4.436 9.153 -9.032 1.00 88.94 116 GLN A N 1
ATOM 937 C CA . GLN A 1 116 ? -5.253 7.935 -9.018 1.00 88.94 116 GLN A CA 1
ATOM 938 C C . GLN A 1 116 ? -5.583 7.481 -7.588 1.00 88.94 116 GLN A C 1
ATOM 940 O O . GLN A 1 116 ? -5.808 6.295 -7.364 1.00 88.94 116 GLN A O 1
ATOM 945 N N . GLU A 1 117 ? -5.585 8.395 -6.612 1.00 89.25 117 GLU A N 1
ATOM 946 C CA . GLU A 1 117 ? -5.719 8.048 -5.189 1.00 89.25 117 GLU A CA 1
ATOM 947 C C . GLU A 1 117 ? -7.000 7.249 -4.951 1.00 89.25 117 GLU A C 1
ATOM 949 O O . GLU A 1 117 ? -6.933 6.159 -4.389 1.00 89.25 117 GLU A O 1
ATOM 954 N N . ASP A 1 118 ? -8.130 7.723 -5.477 1.00 86.38 118 ASP A N 1
ATOM 955 C CA . ASP A 1 118 ? -9.430 7.065 -5.322 1.00 86.38 118 ASP A CA 1
ATOM 956 C C . ASP A 1 118 ? -9.430 5.637 -5.873 1.00 86.38 118 ASP A C 1
ATOM 958 O O . ASP A 1 118 ? -9.902 4.719 -5.210 1.00 86.38 118 ASP A O 1
ATOM 962 N N . PHE A 1 119 ? -8.828 5.424 -7.047 1.00 88.38 119 PHE A N 1
ATOM 963 C CA . PHE A 1 119 ? -8.717 4.099 -7.656 1.00 88.38 119 PHE A CA 1
ATOM 964 C C . PHE A 1 119 ? -7.919 3.134 -6.775 1.00 88.38 119 PHE A C 1
ATOM 966 O O . PHE A 1 119 ? -8.352 2.009 -6.532 1.00 88.38 119 PHE A O 1
ATOM 973 N N . TRP A 1 120 ? -6.760 3.564 -6.272 1.00 87.94 120 TRP A N 1
ATOM 974 C CA . TRP A 1 120 ? -5.924 2.707 -5.433 1.00 87.94 120 TRP A CA 1
ATOM 975 C C . TRP A 1 120 ? -6.538 2.469 -4.052 1.00 87.94 120 TRP A C 1
ATOM 977 O O . TRP A 1 120 ? -6.419 1.373 -3.509 1.00 87.94 120 TRP A O 1
ATOM 987 N N . MET A 1 121 ? -7.215 3.469 -3.489 1.00 89.25 121 MET A N 1
ATOM 988 C CA . MET A 1 121 ? -7.942 3.335 -2.228 1.00 89.25 121 MET A CA 1
ATOM 989 C C . MET A 1 121 ? -9.128 2.373 -2.362 1.00 89.25 121 MET A C 1
ATOM 991 O O . MET A 1 121 ? -9.328 1.537 -1.482 1.00 89.25 121 MET A O 1
ATOM 995 N N . GLU A 1 122 ? -9.869 2.436 -3.468 1.00 83.88 122 GLU A N 1
ATOM 996 C CA . GLU A 1 122 ? -10.974 1.517 -3.754 1.00 83.88 122 GLU A CA 1
ATOM 997 C C . GLU A 1 122 ? -10.479 0.091 -4.011 1.00 83.88 122 GLU A C 1
ATOM 999 O O . GLU A 1 122 ? -11.052 -0.881 -3.520 1.00 83.88 122 GLU A O 1
ATOM 1004 N N . MET A 1 123 ? -9.343 -0.042 -4.696 1.00 82.44 123 MET A N 1
ATOM 1005 C CA . MET A 1 123 ? -8.671 -1.325 -4.874 1.00 82.44 123 MET A CA 1
ATOM 1006 C C . MET A 1 123 ? -8.295 -1.964 -3.532 1.00 82.44 123 MET A C 1
ATOM 1008 O O . MET A 1 123 ? -8.454 -3.166 -3.371 1.00 82.44 123 MET A O 1
ATOM 1012 N N . VAL A 1 124 ? -7.821 -1.188 -2.552 1.00 84.81 124 VAL A N 1
ATOM 1013 C CA . VAL A 1 124 ? -7.516 -1.721 -1.212 1.00 84.81 124 VAL A CA 1
ATOM 1014 C C . VAL A 1 124 ? -8.781 -2.136 -0.472 1.00 84.81 124 VAL A C 1
ATOM 1016 O O . VAL A 1 124 ? -8.799 -3.221 0.097 1.00 84.81 124 VAL A O 1
ATOM 1019 N N . ARG A 1 125 ? -9.838 -1.318 -0.516 1.00 79.56 125 ARG A N 1
ATOM 1020 C CA . ARG A 1 125 ? -11.121 -1.641 0.130 1.00 79.56 125 ARG A CA 1
ATOM 1021 C C . ARG A 1 125 ? -11.719 -2.947 -0.379 1.00 79.56 125 ARG A C 1
ATOM 1023 O O . ARG A 1 125 ? -12.215 -3.729 0.412 1.00 79.56 125 ARG A O 1
ATOM 1030 N N . THR A 1 126 ? -11.649 -3.170 -1.687 1.00 73.56 126 THR A N 1
ATOM 1031 C CA . THR A 1 126 ? -12.230 -4.352 -2.343 1.00 73.56 126 THR A CA 1
ATOM 1032 C C . THR A 1 126 ? -11.331 -5.590 -2.277 1.00 73.56 126 THR A C 1
ATOM 1034 O O . THR A 1 126 ? -11.824 -6.707 -2.392 1.00 73.56 126 THR A O 1
ATOM 1037 N N . HIS A 1 127 ? -10.015 -5.430 -2.086 1.00 61.78 127 HIS A N 1
ATOM 1038 C CA . HIS A 1 127 ? -9.093 -6.563 -1.932 1.00 61.78 127 HIS A CA 1
ATOM 1039 C C . HIS A 1 127 ? -8.955 -7.085 -0.491 1.00 61.78 127 HIS A C 1
ATOM 1041 O O . HIS A 1 127 ? -8.507 -8.224 -0.334 1.00 61.78 127 HIS A O 1
ATOM 1047 N N . ASP A 1 128 ? -9.316 -6.307 0.538 1.00 54.28 128 ASP A N 1
ATOM 1048 C CA . ASP A 1 128 ? -9.231 -6.733 1.952 1.00 54.28 128 ASP A CA 1
ATOM 1049 C C . ASP A 1 128 ? -10.228 -7.858 2.300 1.00 54.28 128 ASP A C 1
ATOM 1051 O O . ASP A 1 128 ? -9.969 -8.664 3.196 1.00 54.28 128 ASP A O 1
ATOM 1055 N N . ASP A 1 129 ? -11.298 -8.011 1.510 1.00 52.66 129 ASP A N 1
ATOM 1056 C CA . ASP A 1 129 ? -12.312 -9.054 1.704 1.00 52.66 129 ASP A CA 1
ATOM 1057 C C . ASP A 1 129 ? -11.720 -10.470 1.695 1.00 52.66 129 ASP A C 1
ATOM 1059 O O . ASP A 1 129 ? -12.250 -11.362 2.352 1.00 52.66 129 ASP A O 1
ATOM 1063 N N . VAL A 1 130 ? -10.610 -10.721 0.991 1.00 52.72 130 VAL A N 1
ATOM 1064 C CA . VAL A 1 130 ? -10.060 -12.083 0.883 1.00 52.72 130 VAL A CA 1
ATOM 1065 C C . VAL A 1 130 ? -9.332 -12.509 2.158 1.00 52.72 130 VAL A C 1
ATOM 1067 O O . VAL A 1 130 ? -9.474 -13.654 2.584 1.00 52.72 130 VAL A O 1
ATOM 1070 N N . VAL A 1 131 ? -8.561 -11.615 2.782 1.00 55.12 131 VAL A N 1
ATOM 1071 C CA . VAL A 1 131 ? -7.782 -11.954 3.984 1.00 55.12 131 VAL A CA 1
ATOM 1072 C C . VAL A 1 131 ? -8.671 -11.929 5.220 1.00 55.12 131 VAL A C 1
ATOM 1074 O O . VAL A 1 131 ? -8.614 -12.877 5.997 1.00 55.12 131 VAL A O 1
ATOM 1077 N N . GLU A 1 132 ? -9.560 -10.941 5.357 1.00 53.59 132 GLU A N 1
ATOM 1078 C CA . GLU A 1 132 ? -10.532 -10.922 6.457 1.00 53.59 132 GLU A CA 1
ATOM 1079 C C . GLU A 1 132 ? -11.511 -12.099 6.371 1.00 53.59 132 GLU A C 1
ATOM 1081 O O . GLU A 1 132 ? -11.808 -12.716 7.393 1.00 53.59 132 GLU A O 1
ATOM 1086 N N . SER A 1 133 ? -11.947 -12.499 5.168 1.00 54.50 133 SER A N 1
ATOM 1087 C CA . SER A 1 133 ? -12.762 -13.714 5.012 1.00 54.50 133 SER A CA 1
ATOM 1088 C C . SER A 1 133 ? -11.982 -14.977 5.371 1.00 54.50 133 SER A C 1
ATOM 1090 O O . SER A 1 133 ? -12.539 -15.879 5.992 1.00 54.50 133 SER A O 1
ATOM 1092 N N . LEU A 1 134 ? -10.694 -15.067 5.018 1.00 59.09 134 LEU A N 1
ATOM 1093 C CA . LEU A 1 134 ? -9.848 -16.200 5.405 1.00 59.09 134 LEU A CA 1
ATOM 1094 C C . LEU A 1 134 ? -9.626 -16.251 6.919 1.00 59.09 134 LEU A C 1
ATOM 1096 O O . LEU A 1 134 ? -9.761 -17.321 7.505 1.00 59.09 134 LEU A O 1
ATOM 1100 N N . GLU A 1 135 ? -9.337 -15.119 7.560 1.00 62.75 135 GLU A N 1
ATOM 1101 C CA . GLU A 1 135 ? -9.188 -15.025 9.015 1.00 62.75 135 GLU A CA 1
ATOM 1102 C C . GLU A 1 135 ? -10.504 -15.344 9.733 1.00 62.75 135 GLU A C 1
ATOM 1104 O O . GLU A 1 135 ? -10.507 -16.107 10.699 1.00 62.75 135 GLU A O 1
ATOM 1109 N N . HIS A 1 136 ? -11.635 -14.84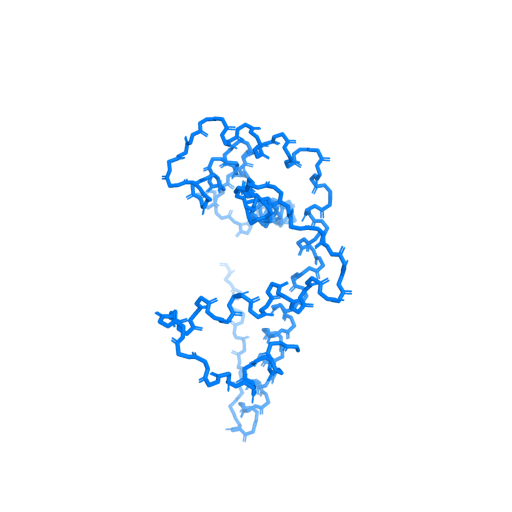6 9.228 1.00 63.88 136 HIS A N 1
ATOM 1110 C CA . HIS A 1 136 ? -12.959 -15.156 9.760 1.00 63.88 136 HIS A CA 1
ATOM 1111 C C . HIS A 1 136 ? -13.288 -16.648 9.642 1.00 63.88 136 HIS A C 1
ATOM 1113 O O . HIS A 1 136 ? -13.696 -17.270 10.624 1.00 63.88 136 HIS A O 1
ATOM 1119 N N . ASN A 1 137 ? -13.056 -17.246 8.470 1.00 64.06 137 ASN A N 1
ATOM 1120 C CA . ASN A 1 137 ? -13.274 -18.674 8.237 1.00 64.06 137 ASN A CA 1
ATOM 1121 C C . ASN A 1 137 ? -12.365 -19.533 9.126 1.00 64.06 137 ASN A C 1
ATOM 1123 O O . ASN A 1 137 ? -12.812 -20.525 9.701 1.00 64.06 137 ASN A O 1
ATOM 1127 N N . LEU A 1 138 ? -11.107 -19.127 9.304 1.00 73.56 138 LEU A N 1
ATOM 1128 C CA . LEU A 1 138 ? -10.149 -19.833 10.151 1.00 73.56 138 LEU A CA 1
ATOM 1129 C C . LEU A 1 138 ? -10.529 -19.729 11.637 1.00 73.56 138 LEU A C 1
ATOM 1131 O O . LEU A 1 138 ? -10.460 -20.723 12.358 1.00 73.56 138 LEU A O 1
ATOM 1135 N N . LEU A 1 139 ? -11.015 -18.570 12.092 1.00 78.06 139 LEU A N 1
ATOM 1136 C CA . LEU A 1 139 ? -11.552 -18.399 13.446 1.00 78.06 139 LEU A CA 1
ATOM 1137 C C . LEU A 1 139 ? -12.819 -19.232 13.678 1.00 78.06 139 LEU A C 1
ATOM 1139 O O . LEU A 1 139 ? -12.957 -19.836 14.745 1.00 78.06 139 LEU A O 1
ATOM 1143 N N . GLN A 1 140 ? -13.717 -19.319 12.692 1.00 67.75 140 GLN A N 1
ATOM 1144 C CA . GLN A 1 140 ? -14.890 -20.194 12.767 1.00 67.75 140 GLN A CA 1
ATOM 1145 C C . GLN A 1 140 ? -14.491 -21.672 12.842 1.00 67.75 140 GLN A C 1
ATOM 1147 O O . GLN A 1 140 ? -15.006 -22.399 13.693 1.00 67.75 140 GLN A O 1
ATOM 1152 N N . GLU A 1 141 ? -13.545 -22.127 12.015 1.00 74.88 141 GLU A N 1
ATOM 1153 C CA . GLU A 1 141 ? -13.054 -23.507 12.076 1.00 74.88 141 GLU A CA 1
ATOM 1154 C C . GLU A 1 141 ? -12.421 -23.837 13.430 1.00 74.88 141 GLU A C 1
ATOM 1156 O O . GLU A 1 141 ? -12.687 -24.901 13.997 1.00 74.88 141 GLU A O 1
ATOM 1161 N N . VAL A 1 142 ? -11.604 -22.930 13.969 1.00 78.75 142 VAL A N 1
ATOM 1162 C CA . VAL A 1 142 ? -10.994 -23.091 15.294 1.00 78.75 142 VAL A CA 1
ATOM 1163 C C . VAL A 1 142 ? -12.074 -23.171 16.373 1.00 78.75 142 VAL A C 1
ATOM 1165 O O . VAL A 1 142 ? -12.027 -24.074 17.208 1.00 78.75 142 VAL A O 1
ATOM 1168 N N . ALA A 1 143 ? -13.088 -22.304 16.327 1.00 70.88 143 ALA A N 1
ATOM 1169 C CA . ALA A 1 143 ? -14.207 -22.336 17.265 1.00 70.88 143 ALA A CA 1
ATOM 1170 C C . ALA A 1 143 ? -14.991 -23.660 17.193 1.00 70.88 143 ALA A C 1
ATOM 1172 O O . ALA A 1 143 ? -15.284 -24.254 18.230 1.00 70.88 143 ALA A O 1
ATOM 1173 N N . ILE A 1 144 ? -15.266 -24.172 15.988 1.00 75.06 144 ILE A N 1
ATOM 1174 C CA . ILE A 1 144 ? -15.948 -25.460 15.782 1.00 75.06 144 ILE A CA 1
ATOM 1175 C C . ILE A 1 144 ? -15.114 -26.620 16.341 1.00 75.06 144 ILE A C 1
ATOM 1177 O O . ILE A 1 144 ? -15.653 -27.520 16.987 1.00 75.06 144 ILE A O 1
ATOM 1181 N N . ARG A 1 145 ? -13.795 -26.624 16.110 1.00 78.94 145 ARG A N 1
ATOM 1182 C CA . ARG A 1 145 ? -12.899 -27.676 16.619 1.00 78.94 145 ARG A CA 1
ATOM 1183 C C . ARG A 1 145 ? -12.776 -27.639 18.141 1.00 78.94 145 ARG A C 1
ATOM 1185 O O . ARG A 1 145 ? -12.790 -28.695 18.763 1.00 78.94 145 ARG A O 1
ATOM 1192 N N . LEU A 1 146 ? -12.711 -26.453 18.741 1.00 76.06 146 LEU A N 1
ATOM 1193 C CA . LEU A 1 146 ? -12.674 -26.292 20.197 1.00 76.06 146 LEU A CA 1
ATOM 1194 C C . LEU A 1 146 ? -14.001 -26.689 20.855 1.00 76.06 146 LEU A C 1
ATOM 1196 O O . LEU A 1 146 ? -13.987 -27.359 21.886 1.00 76.06 146 LEU A O 1
ATOM 1200 N N . ALA A 1 147 ? -15.137 -26.378 20.221 1.00 71.88 147 ALA A N 1
ATOM 1201 C CA . ALA A 1 147 ? -16.455 -26.818 20.676 1.00 71.88 147 ALA A CA 1
ATOM 1202 C C . ALA A 1 147 ? -16.601 -28.351 20.656 1.00 71.88 147 ALA A C 1
ATOM 1204 O O . ALA A 1 147 ? -17.181 -28.923 21.574 1.00 71.88 147 ALA A O 1
ATOM 1205 N N . LYS A 1 148 ? -16.022 -29.035 19.657 1.00 77.25 148 LYS A N 1
ATOM 1206 C CA . LYS A 1 148 ? -15.972 -30.511 19.606 1.00 77.25 148 LYS A CA 1
ATOM 1207 C C . LYS A 1 148 ? -15.124 -31.139 20.717 1.00 77.25 148 LYS A C 1
ATOM 1209 O O . LYS A 1 148 ? -15.310 -32.313 21.014 1.00 77.25 148 LYS A O 1
ATOM 1214 N N . LEU A 1 149 ? -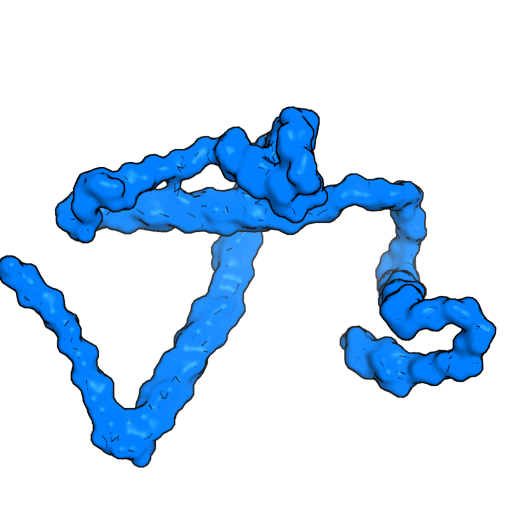14.201 -30.379 21.305 1.00 81.38 149 LEU A N 1
ATOM 1215 C CA . LEU A 1 149 ? -13.342 -30.809 22.413 1.00 81.38 149 LEU A CA 1
ATOM 1216 C C . LEU A 1 149 ? -13.890 -30.382 23.789 1.00 81.38 149 LEU A C 1
ATOM 1218 O O . LEU A 1 149 ? -13.193 -30.539 24.785 1.00 81.38 149 LEU A O 1
ATOM 1222 N N . ASP A 1 150 ? -15.109 -29.829 23.841 1.00 73.69 150 ASP A N 1
ATOM 1223 C CA . ASP A 1 150 ? -15.757 -29.260 25.037 1.00 73.69 150 ASP A CA 1
ATOM 1224 C C . ASP A 1 150 ? -14.936 -28.146 25.731 1.00 73.69 150 ASP A C 1
ATOM 1226 O O . ASP A 1 150 ? -15.102 -27.835 26.911 1.00 73.69 150 ASP A O 1
ATOM 1230 N N . ILE A 1 151 ? -14.046 -27.489 24.977 1.00 68.44 151 ILE A N 1
ATOM 1231 C CA . ILE A 1 151 ? -13.255 -26.353 25.456 1.00 68.44 151 ILE A CA 1
ATOM 1232 C C . ILE A 1 151 ? -14.055 -25.077 25.194 1.00 68.44 151 ILE A C 1
ATOM 1234 O O . ILE A 1 151 ? -14.103 -24.558 24.076 1.00 68.44 151 ILE A O 1
ATOM 1238 N N . ARG A 1 152 ? -14.688 -24.537 26.240 1.00 58.53 152 ARG A N 1
ATOM 1239 C CA . ARG A 1 152 ? -15.393 -23.251 26.162 1.00 58.53 152 ARG A CA 1
ATOM 1240 C C . ARG A 1 152 ? -14.389 -22.099 26.165 1.00 58.53 152 ARG A C 1
ATOM 1242 O O . ARG A 1 152 ? -13.748 -21.828 27.178 1.00 58.53 152 ARG A O 1
ATOM 1249 N N . LEU A 1 153 ? -14.293 -21.379 25.048 1.00 52.91 153 LEU A N 1
ATOM 1250 C CA . LEU A 1 153 ? -13.609 -20.086 24.981 1.00 52.91 153 LEU A CA 1
ATOM 1251 C C . LEU A 1 153 ? -14.375 -19.063 25.836 1.00 52.91 153 LEU A C 1
ATOM 1253 O O . LEU A 1 153 ? -15.302 -18.406 25.368 1.00 52.91 153 LEU A O 1
ATOM 1257 N N . SER A 1 154 ? -13.998 -18.913 27.106 1.00 51.12 154 SER A N 1
ATOM 1258 C CA . SER A 1 154 ? -14.422 -17.768 27.909 1.00 51.12 154 SER A CA 1
ATOM 1259 C C . SER A 1 154 ? -13.657 -16.537 27.424 1.00 51.12 154 SER A C 1
ATOM 1261 O O . SER A 1 154 ? -12.507 -16.315 27.813 1.00 51.12 154 SER A O 1
ATOM 1263 N N . ILE A 1 155 ? -14.271 -15.738 26.551 1.00 50.78 155 ILE A N 1
ATOM 1264 C CA . ILE A 1 155 ? -13.741 -14.422 26.190 1.00 50.78 155 ILE A CA 1
ATOM 1265 C C . ILE A 1 155 ? -13.909 -13.524 27.422 1.00 50.78 155 ILE A C 1
ATOM 1267 O O . ILE A 1 155 ? -14.936 -12.878 27.617 1.00 50.78 155 ILE A O 1
ATOM 1271 N N . ASN A 1 156 ? -12.901 -13.520 28.295 1.00 44.28 156 ASN A N 1
ATOM 1272 C CA . ASN A 1 156 ? -12.820 -12.598 29.420 1.00 44.28 156 ASN A CA 1
ATOM 1273 C C . ASN A 1 156 ? -12.495 -11.203 28.882 1.00 44.28 156 ASN A C 1
ATOM 1275 O O . ASN A 1 156 ? -11.334 -10.799 28.798 1.00 44.28 156 ASN A O 1
ATOM 1279 N N . VAL A 1 157 ? -13.535 -10.451 28.525 1.00 43.38 157 VAL A N 1
ATOM 1280 C CA . VAL A 1 157 ? -13.426 -9.006 28.331 1.00 43.38 157 VAL A CA 1
ATOM 1281 C C . VAL A 1 157 ? -13.177 -8.394 29.709 1.00 43.38 157 VAL A C 1
ATOM 1283 O O . VAL A 1 157 ? -14.113 -8.132 30.465 1.00 43.38 157 VAL A O 1
ATOM 1286 N N . ARG A 1 158 ? -11.903 -8.204 30.077 1.00 39.06 158 ARG A N 1
ATOM 1287 C CA . ARG A 1 158 ? -11.534 -7.431 31.269 1.00 39.06 158 ARG A CA 1
ATOM 1288 C C . ARG A 1 158 ? -12.030 -5.998 31.084 1.00 39.06 158 ARG A C 1
ATOM 1290 O O . ARG A 1 158 ? -11.405 -5.202 30.389 1.00 39.06 158 ARG A O 1
ATOM 1297 N N . LYS A 1 159 ? -13.156 -5.670 31.719 1.00 41.22 159 LYS A N 1
ATOM 1298 C CA . LYS A 1 159 ? -13.518 -4.287 32.034 1.00 41.22 159 LYS A CA 1
ATOM 1299 C C . LYS A 1 159 ? -12.559 -3.827 33.131 1.00 41.22 159 LYS A C 1
ATOM 1301 O O . LYS A 1 159 ? -12.742 -4.191 34.288 1.00 41.22 159 LYS A O 1
ATOM 1306 N N . ASN A 1 160 ? -11.507 -3.106 32.759 1.00 40.12 160 ASN A N 1
ATOM 1307 C CA . ASN A 1 160 ? -10.697 -2.396 33.743 1.00 40.12 160 ASN A CA 1
ATOM 1308 C C . ASN A 1 160 ? -11.502 -1.175 34.207 1.00 40.12 160 ASN A C 1
ATOM 1310 O O . ASN A 1 160 ? -11.888 -0.350 33.376 1.00 40.12 160 ASN A O 1
ATOM 1314 N N . ALA A 1 161 ? -11.808 -1.159 35.506 1.00 38.75 161 ALA A N 1
ATOM 1315 C CA . ALA A 1 161 ? -12.368 -0.033 36.247 1.00 38.75 161 ALA A CA 1
ATOM 1316 C C . ALA A 1 161 ? -11.332 1.085 36.429 1.00 38.75 161 ALA A C 1
ATOM 1318 O O . ALA A 1 161 ? -10.119 0.761 36.427 1.00 38.75 161 ALA A O 1
#

pLDDT: mean 70.92, std 15.16, range [38.75, 93.0]

Sequence (161 aa):
MLAIIDAYPDWDDTGLTREERREQRLAEAKKALFNERPADGPKPSDDRRALLYMAQQRYKDLAIRDVRKLNPTAFPKWALRKPRSIRKLAEEAAKLVVSNSADAAVERLRKAFARQEDFWMEMVRTHDDVVESLEHNLLQEVAIRLAKLDIRLSINVRKNA

Secondary structure (DSSP, 8-state):
-HHHHTT----------HHHHHHHHHHHHHHHHH-PPPPSSS----THHHHHHHHHHHHHHHHHHHHHHH-TTSS-GGG-PPPPPHHHHHHHHHHHHSSS--HHHHHHHHHHHHHSHHHHHHHHHHHTHHHHHHHHHHHHHHHHHHHHTT-----------

Radius of gyration: 23.45 Å; chains: 1; bounding box: 37×45×65 Å

Foldseek 3Di:
DLVVLVVDDDPDPPVDDPVVSSVVVVVVVCCVVVVDDPPPDDDPFPCVQLLLQLLLLQLVLVVVVVVCVVPVPPDDPVRDDHRDDLLVSLQVSCCVRPVDSDVVSSVVSSVVCVVCVVVSNVVNVVVVCVVVVVVVVVVVVVVVVCVVVVNDPPPPPPPDD